Protein AF-A0A924YBP8-F1 (afdb_monomer)

Solvent-accessible surface area (backbone atoms only — not comparable to full-atom values): 9313 Å² total; per-residue (Å²): 137,79,65,96,81,66,73,80,80,75,82,74,73,86,69,53,58,69,64,49,30,74,75,50,47,85,52,56,40,80,47,93,75,40,35,39,33,34,18,39,56,68,90,80,46,54,66,68,62,48,50,60,54,43,42,75,65,40,47,77,46,23,39,40,35,34,39,56,86,52,57,60,85,42,60,68,58,50,48,48,35,51,70,69,48,43,48,81,79,80,33,48,47,79,46,77,33,55,71,22,91,83,43,95,82,56,43,52,34,81,30,47,35,37,43,20,33,84,53,37,63,92,70,76,32,85,85,62,61,83,79,83,90,75,80,54,70,69,57,52,52,56,53,64,72,41,35,66,81,72,74,45,88,132

pLDDT: mean 89.25, std 10.57, range [47.91, 98.62]

Foldseek 3Di:
DDDPPDDPQDDADDFPQVQLCVLANDQWDDDSNAEIEGAHDVVVDHLVVSVVSRCVRSVRHAYEYEHNPDRNVPVVVSVCLQVPQFDPVQFKDKDFGAFDPPDPVSGGDIHIYGHSYFDDVVSVPPPHGDDDDDDDPVVVVVVVVCCVVVVHDD

Mean predicted aligned error: 6.63 Å

Sequence (154 aa):
TRKADRAPLPAQTSVASEAITAIVGDKWAQYADAVLVIALDKSSTSPQKAMDMLWRVAPDRNIVIVDLDVDVKNLSDVAWRALGNVDWHRDIAIHNGPVDHFAADGGAVGQIGIDATAKTDADSHPRGWPEEIFMSPEIVTLVDNKWSEYGIER

Radius of gyration: 19.39 Å; Cα contacts (8 Å, |Δi|>4): 205; chains: 1; bounding box: 44×51×56 Å

Structure (mmCIF, N/CA/C/O backbone):
data_AF-A0A924YBP8-F1
#
_entry.id   AF-A0A924YBP8-F1
#
loop_
_atom_site.group_PDB
_atom_site.id
_atom_site.type_symbol
_atom_site.label_atom_id
_atom_site.label_alt_id
_atom_site.label_comp_id
_atom_site.label_asym_id
_atom_site.label_entity_id
_atom_site.label_seq_id
_atom_site.pdbx_PDB_ins_code
_atom_site.Cartn_x
_atom_site.Cartn_y
_atom_site.Cartn_z
_atom_site.occupancy
_atom_site.B_iso_or_equiv
_atom_site.auth_seq_id
_atom_site.auth_comp_id
_atom_site.auth_asym_id
_atom_site.auth_atom_id
_atom_site.pdbx_PDB_model_num
ATOM 1 N N . THR A 1 1 ? -13.641 -21.406 -9.474 1.00 52.97 1 THR A N 1
ATOM 2 C CA . THR A 1 1 ? -12.680 -21.599 -10.590 1.00 52.97 1 THR A CA 1
ATOM 3 C C . THR A 1 1 ? -11.351 -22.257 -10.198 1.00 52.97 1 THR A C 1
ATOM 5 O O . THR A 1 1 ? -10.460 -22.309 -11.037 1.00 52.97 1 THR A O 1
ATOM 8 N N . ARG A 1 2 ? -11.181 -22.863 -9.007 1.00 47.91 2 ARG A N 1
ATOM 9 C CA . ARG A 1 2 ? -10.025 -23.753 -8.769 1.00 47.91 2 ARG A CA 1
ATOM 10 C C . ARG A 1 2 ? -10.371 -25.164 -9.248 1.00 47.91 2 ARG A C 1
ATOM 12 O O . ARG A 1 2 ? -11.369 -25.717 -8.798 1.00 47.91 2 ARG A O 1
ATOM 19 N N . LYS A 1 3 ? -9.589 -25.710 -10.183 1.00 59.62 3 LYS A N 1
ATOM 20 C CA . LYS A 1 3 ? -9.649 -27.137 -10.521 1.00 59.62 3 LYS A CA 1
ATOM 21 C C . LYS A 1 3 ? -9.102 -27.934 -9.330 1.00 59.62 3 LYS A C 1
ATOM 23 O O . LYS A 1 3 ? -8.151 -27.485 -8.689 1.00 59.62 3 LYS A O 1
ATOM 28 N N . ALA A 1 4 ? -9.747 -29.053 -9.005 1.00 70.62 4 ALA A N 1
ATOM 29 C CA . ALA A 1 4 ? -9.484 -29.840 -7.794 1.00 70.62 4 ALA A CA 1
ATOM 30 C C . ALA A 1 4 ? -8.074 -30.466 -7.745 1.00 70.62 4 ALA A C 1
ATOM 32 O O . ALA A 1 4 ? -7.631 -30.908 -6.693 1.00 70.62 4 ALA A O 1
ATOM 33 N N . ASP A 1 5 ? -7.372 -30.478 -8.873 1.00 79.25 5 ASP A N 1
ATOM 34 C CA . ASP A 1 5 ? -6.072 -31.100 -9.115 1.00 79.25 5 ASP A CA 1
ATOM 35 C C . ASP A 1 5 ? -4.903 -30.101 -9.150 1.00 79.25 5 ASP A C 1
ATOM 37 O O . ASP A 1 5 ? -3.779 -30.465 -9.497 1.00 79.25 5 ASP A O 1
ATOM 41 N N . ARG A 1 6 ? -5.131 -28.824 -8.817 1.00 66.75 6 ARG A N 1
ATOM 42 C CA . ARG A 1 6 ? -4.067 -27.820 -8.889 1.00 66.75 6 ARG A CA 1
ATOM 43 C C . ARG A 1 6 ? -3.024 -28.075 -7.799 1.00 66.75 6 ARG A C 1
ATOM 45 O O . ARG A 1 6 ? -3.331 -27.978 -6.613 1.00 66.75 6 ARG A O 1
ATOM 52 N N . ALA A 1 7 ? -1.791 -28.347 -8.225 1.00 72.00 7 ALA A N 1
ATOM 53 C CA . ALA A 1 7 ? -0.634 -28.425 -7.342 1.00 72.00 7 ALA A CA 1
ATOM 54 C C . ALA A 1 7 ? -0.533 -27.169 -6.445 1.00 72.00 7 ALA A C 1
ATOM 56 O O . ALA A 1 7 ? -0.980 -26.089 -6.862 1.00 72.00 7 ALA A O 1
ATOM 57 N N . PRO A 1 8 ? 0.043 -27.289 -5.230 1.00 69.12 8 PRO A N 1
ATOM 58 C CA . PRO A 1 8 ? 0.332 -26.139 -4.382 1.00 69.12 8 PRO A CA 1
ATOM 59 C C . PRO A 1 8 ? 1.062 -25.053 -5.174 1.00 69.12 8 PRO A C 1
ATOM 61 O O . PRO A 1 8 ? 1.828 -25.361 -6.090 1.00 69.12 8 PRO A O 1
ATOM 64 N N . LEU A 1 9 ? 0.815 -23.785 -4.832 1.00 61.66 9 LEU A N 1
ATOM 65 C CA . LEU A 1 9 ? 1.591 -22.700 -5.425 1.00 61.66 9 LEU A CA 1
ATOM 66 C C . LEU A 1 9 ? 3.083 -22.955 -5.151 1.00 61.66 9 LEU A C 1
ATOM 68 O O . LEU A 1 9 ? 3.415 -23.439 -4.063 1.00 61.66 9 LEU A O 1
ATOM 72 N N . PRO A 1 10 ? 3.964 -22.688 -6.130 1.00 65.06 10 PRO A N 1
ATOM 73 C CA . PRO A 1 10 ? 5.400 -22.810 -5.925 1.00 65.06 10 PRO A CA 1
ATOM 74 C C . PRO A 1 10 ? 5.849 -21.949 -4.737 1.00 65.06 10 PRO A C 1
ATOM 76 O O . PRO A 1 10 ? 5.152 -21.026 -4.316 1.00 65.06 10 PRO A O 1
ATOM 79 N N . ALA A 1 11 ? 7.013 -22.283 -4.178 1.00 66.81 11 ALA A N 1
ATOM 80 C CA . ALA A 1 11 ? 7.612 -21.472 -3.127 1.00 66.81 11 ALA A CA 1
ATOM 81 C C . ALA A 1 11 ? 7.852 -20.046 -3.636 1.00 66.81 11 ALA A C 1
ATOM 83 O O . ALA A 1 11 ? 8.265 -19.861 -4.782 1.00 66.81 11 ALA A O 1
ATOM 84 N N . GLN A 1 12 ? 7.610 -19.068 -2.765 1.00 61.75 12 GLN A N 1
ATOM 85 C CA . GLN A 1 12 ? 7.727 -17.665 -3.123 1.00 61.75 12 GLN A CA 1
ATOM 86 C C . GLN A 1 12 ? 9.153 -17.313 -3.539 1.00 61.75 12 GLN A C 1
ATOM 88 O O . GLN A 1 12 ? 10.108 -17.604 -2.813 1.00 61.75 12 GLN A O 1
ATOM 93 N N . THR A 1 13 ? 9.305 -16.675 -4.700 1.00 66.88 13 THR A N 1
ATOM 94 C CA . THR A 1 13 ? 10.605 -16.156 -5.136 1.00 66.88 13 THR A CA 1
ATOM 95 C C . THR A 1 13 ? 11.031 -15.034 -4.196 1.00 66.88 13 THR A C 1
ATOM 97 O O . THR A 1 13 ? 10.248 -14.123 -3.915 1.00 66.88 13 THR A O 1
ATOM 100 N N . SER A 1 14 ? 12.284 -15.077 -3.733 1.00 69.88 14 SER A N 1
ATOM 101 C CA . SER A 1 14 ? 12.852 -14.021 -2.897 1.00 69.88 14 SER A CA 1
ATOM 102 C C . SER A 1 14 ? 12.861 -12.696 -3.656 1.00 69.88 14 SER A C 1
ATOM 104 O O . SER A 1 14 ? 13.533 -12.567 -4.681 1.00 69.88 14 SER A O 1
ATOM 106 N N . VAL A 1 15 ? 12.131 -11.707 -3.150 1.00 79.94 15 VAL A N 1
ATOM 107 C CA . VAL A 1 15 ? 12.249 -10.315 -3.594 1.00 79.94 15 VAL A CA 1
ATOM 108 C C . VAL A 1 15 ? 13.454 -9.650 -2.934 1.00 79.94 15 VAL A C 1
ATOM 110 O O . VAL A 1 15 ? 13.961 -10.122 -1.916 1.00 79.94 15 VAL A O 1
ATOM 113 N N . ALA A 1 16 ? 13.918 -8.541 -3.508 1.00 86.75 16 ALA A N 1
ATOM 114 C CA . ALA A 1 16 ? 14.985 -7.722 -2.942 1.00 86.75 16 ALA A CA 1
ATOM 115 C C . ALA A 1 16 ? 14.492 -6.954 -1.697 1.00 86.75 16 ALA A C 1
ATOM 117 O O . ALA A 1 16 ? 14.374 -5.731 -1.718 1.00 86.75 16 ALA A O 1
ATOM 118 N N . SER A 1 17 ? 14.172 -7.672 -0.616 1.00 89.62 17 SER A N 1
ATOM 119 C CA . SER A 1 17 ? 13.485 -7.144 0.570 1.00 89.62 17 SER A CA 1
ATOM 120 C C . SER A 1 17 ? 14.197 -5.948 1.202 1.00 89.62 17 SER A C 1
ATOM 122 O O . SER A 1 17 ? 13.539 -4.982 1.575 1.00 89.62 17 SER A O 1
ATOM 124 N N . GLU A 1 18 ? 15.530 -5.975 1.291 1.00 94.44 18 GLU A N 1
ATOM 125 C CA . GLU A 1 18 ? 16.325 -4.849 1.808 1.00 94.44 18 GLU A CA 1
ATOM 126 C C . GLU A 1 18 ? 16.194 -3.603 0.925 1.00 94.44 18 GLU A C 1
ATOM 128 O O . GLU A 1 18 ? 15.996 -2.501 1.432 1.00 94.44 18 GLU A O 1
ATOM 133 N N . ALA A 1 19 ? 16.245 -3.778 -0.398 1.00 95.88 19 ALA A N 1
ATOM 134 C CA . ALA A 1 19 ? 16.121 -2.680 -1.349 1.00 95.88 19 ALA A CA 1
ATOM 135 C C . ALA A 1 19 ? 14.703 -2.094 -1.353 1.00 95.88 19 ALA A C 1
ATOM 137 O O . ALA A 1 19 ? 14.554 -0.878 -1.360 1.00 95.88 19 ALA A O 1
ATOM 138 N N . ILE A 1 20 ? 13.669 -2.939 -1.285 1.00 96.50 20 ILE A N 1
ATOM 139 C CA . ILE A 1 20 ? 12.276 -2.493 -1.132 1.00 96.50 20 ILE A CA 1
ATOM 140 C C . ILE A 1 20 ? 12.137 -1.695 0.168 1.00 96.50 20 ILE A C 1
ATOM 142 O O . ILE A 1 20 ? 11.653 -0.567 0.151 1.00 96.50 20 ILE A O 1
ATOM 146 N N . THR A 1 21 ? 12.646 -2.236 1.276 1.00 96.69 21 THR A N 1
ATOM 147 C CA . THR A 1 21 ? 12.540 -1.603 2.597 1.00 96.69 21 THR A CA 1
ATOM 148 C C . THR A 1 21 ? 13.256 -0.253 2.646 1.00 96.69 21 THR A C 1
ATOM 150 O O . THR A 1 21 ? 12.754 0.693 3.246 1.00 96.69 21 THR A O 1
ATOM 153 N N . ALA A 1 22 ? 14.388 -0.115 1.953 1.00 96.25 22 ALA A N 1
ATOM 154 C CA . ALA A 1 22 ? 15.091 1.158 1.819 1.00 96.25 22 ALA A CA 1
ATOM 155 C C . ALA A 1 22 ? 14.297 2.223 1.035 1.00 96.25 22 ALA A C 1
ATOM 157 O O . ALA A 1 22 ? 14.547 3.413 1.213 1.00 96.25 22 ALA A O 1
ATOM 158 N N . ILE A 1 23 ? 13.362 1.815 0.168 1.00 96.69 23 ILE A N 1
ATOM 159 C CA . ILE A 1 23 ? 12.544 2.725 -0.646 1.00 96.69 23 ILE A CA 1
ATOM 160 C C . ILE A 1 23 ? 11.277 3.152 0.102 1.00 96.69 23 ILE A C 1
ATOM 162 O O . ILE A 1 23 ? 10.923 4.329 0.059 1.00 96.69 23 ILE A O 1
ATOM 166 N N . VAL A 1 24 ? 10.574 2.208 0.738 1.00 96.50 24 VAL A N 1
ATOM 167 C CA . VAL A 1 24 ? 9.196 2.423 1.233 1.00 96.50 24 VAL A CA 1
ATOM 168 C C . VAL A 1 24 ? 8.994 2.110 2.718 1.00 96.50 24 VAL A C 1
ATOM 170 O O . VAL A 1 24 ? 7.880 2.225 3.217 1.00 96.50 24 VAL A O 1
ATOM 173 N N . GLY A 1 25 ? 10.052 1.738 3.439 1.00 95.88 25 GLY A N 1
ATOM 174 C CA . GLY A 1 25 ? 9.960 1.292 4.828 1.00 95.88 25 GLY A CA 1
ATOM 175 C C . GLY A 1 25 ? 9.575 -0.183 4.957 1.00 95.88 25 GLY A C 1
ATOM 176 O O . GLY A 1 25 ? 9.605 -0.949 3.998 1.00 95.88 25 GLY A O 1
ATOM 177 N N . ASP A 1 26 ? 9.246 -0.608 6.172 1.00 96.06 26 ASP A N 1
ATOM 178 C CA . ASP A 1 26 ? 9.019 -2.012 6.540 1.00 96.06 26 ASP A CA 1
ATOM 179 C C . ASP A 1 26 ? 7.565 -2.484 6.366 1.00 96.06 26 ASP A C 1
ATOM 181 O O . ASP A 1 26 ? 7.281 -3.682 6.448 1.00 96.06 26 ASP A O 1
ATOM 185 N N . LYS A 1 27 ? 6.634 -1.565 6.086 1.00 97.38 27 LYS A N 1
ATOM 186 C CA . LYS A 1 27 ? 5.211 -1.871 5.908 1.00 97.38 27 LYS A CA 1
ATOM 187 C C . LYS A 1 27 ? 4.866 -2.251 4.469 1.00 97.38 27 LYS A C 1
ATOM 189 O O . LYS A 1 27 ? 4.276 -1.480 3.712 1.00 97.38 27 LYS A O 1
ATOM 194 N N . TRP A 1 28 ? 5.189 -3.481 4.100 1.00 97.62 28 TRP A N 1
ATOM 195 C CA . TRP A 1 28 ? 4.789 -4.051 2.817 1.00 97.62 28 TRP A CA 1
ATOM 196 C C . TRP A 1 28 ? 4.596 -5.567 2.888 1.00 97.62 28 TRP A C 1
ATOM 198 O O . TRP A 1 28 ? 5.054 -6.234 3.818 1.00 97.62 28 TRP A O 1
ATOM 208 N N . ALA A 1 29 ? 3.890 -6.120 1.903 1.00 95.50 29 ALA A N 1
ATOM 209 C CA . ALA A 1 29 ? 3.655 -7.553 1.775 1.00 95.50 29 ALA A CA 1
ATOM 210 C C . ALA A 1 29 ? 3.666 -8.007 0.309 1.00 95.50 29 ALA A C 1
ATOM 212 O O . ALA A 1 29 ? 3.275 -7.270 -0.596 1.00 95.50 29 ALA A O 1
ATOM 213 N N . GLN A 1 30 ? 4.093 -9.250 0.086 1.00 93.38 30 GLN A N 1
ATOM 214 C CA . GLN A 1 30 ? 4.062 -9.917 -1.215 1.00 93.38 30 GLN A CA 1
ATOM 215 C C . GLN A 1 30 ? 2.931 -10.942 -1.260 1.00 93.38 30 GLN A C 1
ATOM 217 O O . GLN A 1 30 ? 2.816 -11.800 -0.382 1.00 93.38 30 GLN A O 1
ATOM 222 N N . TYR A 1 31 ? 2.150 -10.911 -2.337 1.00 91.31 31 TYR A N 1
ATOM 223 C CA . TYR A 1 31 ? 1.049 -11.836 -2.576 1.00 91.31 31 TYR A CA 1
ATOM 224 C C . TYR A 1 31 ? 1.224 -12.584 -3.893 1.00 91.31 31 TYR A C 1
ATOM 226 O O . TYR A 1 31 ? 1.426 -11.982 -4.949 1.00 91.31 31 TYR A O 1
ATOM 234 N N . ALA A 1 32 ? 1.116 -13.916 -3.809 1.00 85.06 32 ALA A N 1
ATOM 235 C CA . ALA A 1 32 ? 1.149 -14.839 -4.948 1.00 85.06 32 ALA A CA 1
ATOM 236 C C . ALA A 1 32 ? 2.326 -14.616 -5.923 1.00 85.06 32 ALA A C 1
ATOM 238 O O . ALA A 1 32 ? 2.182 -14.856 -7.117 1.00 85.06 32 ALA A O 1
ATOM 239 N N . ASP A 1 33 ? 3.456 -14.111 -5.418 1.00 82.62 33 ASP A N 1
ATOM 240 C CA . ASP A 1 33 ? 4.683 -13.802 -6.175 1.00 82.62 33 ASP A CA 1
ATOM 241 C C . ASP A 1 33 ? 4.524 -12.818 -7.329 1.00 82.62 33 ASP A C 1
ATOM 243 O O . ASP A 1 33 ? 5.422 -12.652 -8.149 1.00 82.62 33 ASP A O 1
ATOM 247 N N . ALA A 1 34 ? 3.394 -12.124 -7.373 1.00 85.44 34 ALA A N 1
ATOM 248 C CA . ALA A 1 34 ? 3.033 -11.266 -8.488 1.00 85.44 34 ALA A CA 1
ATOM 249 C C . ALA A 1 34 ? 2.752 -9.832 -8.053 1.00 85.44 34 ALA A C 1
ATOM 251 O O . ALA A 1 34 ? 2.901 -8.926 -8.869 1.00 85.44 34 ALA A O 1
ATOM 252 N N . VAL A 1 35 ? 2.328 -9.618 -6.805 1.00 93.81 35 VAL A N 1
ATOM 253 C CA . VAL A 1 35 ? 1.864 -8.311 -6.329 1.00 93.81 35 VAL A CA 1
ATOM 254 C C . VAL A 1 35 ? 2.596 -7.922 -5.054 1.00 93.81 35 VAL A C 1
ATOM 256 O O . VAL A 1 35 ? 2.645 -8.701 -4.100 1.00 93.81 35 VAL A O 1
ATOM 259 N N . LEU A 1 36 ? 3.130 -6.706 -5.038 1.00 96.88 36 LEU A N 1
ATOM 260 C CA . LEU A 1 36 ? 3.582 -6.015 -3.841 1.00 96.88 36 LEU A CA 1
ATOM 261 C C . LEU A 1 36 ? 2.485 -5.054 -3.386 1.00 96.88 36 LEU A C 1
ATOM 263 O O . LEU A 1 36 ? 2.016 -4.232 -4.171 1.00 96.88 36 LEU A O 1
ATOM 267 N N . VAL A 1 37 ? 2.092 -5.156 -2.121 1.00 98.31 37 VAL A N 1
ATOM 268 C CA . VAL A 1 37 ? 1.220 -4.185 -1.456 1.00 98.31 37 VAL A CA 1
ATOM 269 C C . VAL A 1 37 ? 2.081 -3.368 -0.506 1.00 98.31 37 VAL A C 1
ATOM 271 O O . VAL A 1 37 ? 2.751 -3.937 0.358 1.00 98.31 37 VAL A O 1
ATOM 274 N N . ILE A 1 38 ? 2.082 -2.052 -0.687 1.00 98.50 38 ILE A N 1
ATOM 275 C CA . ILE A 1 38 ? 2.967 -1.111 -0.002 1.00 98.50 38 ILE A CA 1
ATOM 276 C C . ILE A 1 38 ? 2.131 -0.087 0.760 1.00 98.50 38 ILE A C 1
ATOM 278 O O . ILE A 1 38 ? 1.322 0.601 0.145 1.00 98.50 38 ILE A O 1
ATOM 282 N N . ALA A 1 39 ? 2.367 0.068 2.060 1.00 98.38 39 ALA A N 1
ATOM 283 C CA . ALA A 1 39 ? 1.870 1.206 2.828 1.00 98.38 39 ALA A CA 1
ATOM 284 C C . ALA A 1 39 ? 2.909 2.333 2.763 1.00 98.38 39 ALA A C 1
ATOM 286 O O . ALA A 1 39 ? 4.025 2.184 3.261 1.00 98.38 39 ALA A O 1
ATOM 287 N N . LEU A 1 40 ? 2.564 3.444 2.109 1.00 98.06 40 LEU A N 1
ATOM 288 C CA . LEU A 1 40 ? 3.502 4.514 1.779 1.00 98.06 40 LEU A CA 1
ATOM 289 C C . LEU A 1 40 ? 3.295 5.761 2.640 1.00 98.06 40 LEU A C 1
ATOM 291 O O . LEU A 1 40 ? 2.197 6.308 2.735 1.00 98.06 40 LEU A O 1
ATOM 295 N N . ASP A 1 41 ? 4.399 6.281 3.173 1.00 96.19 41 ASP A N 1
ATOM 296 C CA . ASP A 1 41 ? 4.456 7.629 3.729 1.00 96.19 41 ASP A CA 1
ATOM 297 C C . ASP A 1 41 ? 4.593 8.677 2.609 1.00 96.19 41 ASP A C 1
ATOM 299 O O . ASP A 1 41 ? 5.696 8.938 2.111 1.00 96.19 41 ASP A O 1
ATOM 303 N N . LYS A 1 42 ? 3.478 9.317 2.236 1.00 93.19 42 LYS A N 1
ATOM 304 C CA . LYS A 1 42 ? 3.442 10.372 1.204 1.00 93.19 42 LYS A CA 1
ATOM 305 C C . LYS A 1 42 ? 4.250 11.625 1.562 1.00 93.19 42 LYS A C 1
ATOM 307 O O . LYS A 1 42 ? 4.521 12.429 0.672 1.00 93.19 42 LYS A O 1
ATOM 312 N N . SER A 1 43 ? 4.658 11.806 2.823 1.00 92.81 43 SER A N 1
ATOM 313 C CA . SER A 1 43 ? 5.552 12.908 3.209 1.00 92.81 43 SER A CA 1
ATOM 314 C C . SER A 1 43 ? 7.000 12.674 2.758 1.00 92.81 43 SER A C 1
ATOM 316 O O . SER A 1 43 ? 7.750 13.630 2.557 1.00 92.81 43 SER A O 1
ATOM 318 N N . SER A 1 44 ? 7.383 11.408 2.553 1.00 93.00 44 SER A N 1
ATOM 319 C CA . SER A 1 44 ? 8.741 11.001 2.177 1.00 93.00 44 SER A CA 1
ATOM 320 C C . SER A 1 44 ? 8.959 10.931 0.659 1.00 93.00 44 SER A C 1
ATOM 322 O O . SER A 1 44 ? 10.030 11.283 0.157 1.00 93.00 44 SER A O 1
ATOM 324 N N . THR A 1 45 ? 7.951 10.489 -0.099 1.00 95.12 45 THR A N 1
ATOM 325 C CA . THR A 1 45 ? 8.008 10.340 -1.560 1.00 95.12 45 THR A CA 1
ATOM 326 C C . THR A 1 45 ? 6.602 10.277 -2.157 1.00 95.12 45 THR A C 1
ATOM 328 O O . THR A 1 45 ? 5.650 9.886 -1.486 1.00 95.12 45 THR A O 1
ATOM 331 N N . SER A 1 46 ? 6.463 10.617 -3.443 1.00 95.31 46 SER A N 1
ATOM 332 C CA . SER A 1 46 ? 5.198 10.422 -4.156 1.00 95.31 46 SER A CA 1
ATOM 333 C C 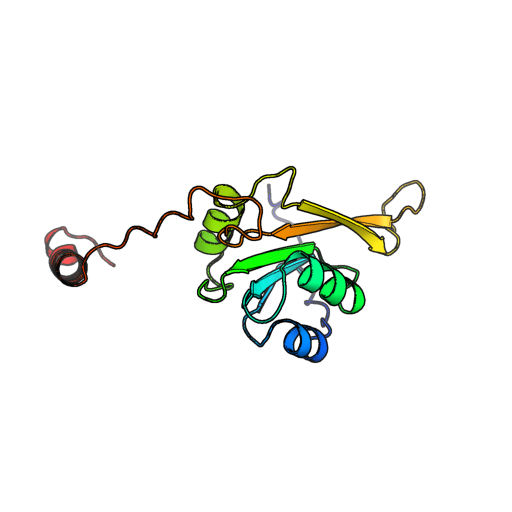. SER A 1 46 ? 4.983 8.947 -4.532 1.00 95.31 46 SER A C 1
ATOM 335 O O . SER A 1 46 ? 5.972 8.237 -4.771 1.00 95.31 46 SER A O 1
ATOM 337 N N . PRO A 1 47 ? 3.720 8.489 -4.660 1.00 96.50 47 PRO A N 1
ATOM 338 C CA . PRO A 1 47 ? 3.398 7.141 -5.128 1.00 96.50 47 PRO A CA 1
ATOM 339 C C . PRO A 1 47 ? 4.033 6.808 -6.481 1.00 96.50 47 PRO A C 1
ATOM 341 O O . PRO A 1 47 ? 4.621 5.743 -6.642 1.00 96.50 47 PRO A O 1
ATOM 344 N N . GLN A 1 48 ? 4.006 7.741 -7.436 1.00 95.00 48 GLN A N 1
ATOM 345 C CA . GLN A 1 48 ? 4.580 7.543 -8.771 1.00 95.00 48 GLN A CA 1
ATOM 346 C C . GLN A 1 48 ? 6.091 7.302 -8.701 1.00 95.00 48 GLN A C 1
ATOM 348 O O . GLN A 1 48 ? 6.597 6.337 -9.269 1.00 95.00 48 GLN A O 1
ATOM 353 N N . LYS A 1 49 ? 6.814 8.118 -7.924 1.00 96.25 49 LYS A N 1
ATOM 354 C CA . LYS A 1 49 ? 8.259 7.947 -7.743 1.00 96.25 49 LYS A CA 1
ATOM 355 C C . LYS A 1 49 ? 8.586 6.650 -6.994 1.00 96.25 49 LYS A C 1
ATOM 357 O O . LYS A 1 49 ? 9.595 6.017 -7.294 1.00 96.25 49 LYS A O 1
ATOM 362 N N . ALA A 1 50 ? 7.748 6.246 -6.037 1.00 97.31 50 ALA A N 1
ATOM 363 C CA . ALA A 1 50 ? 7.894 4.966 -5.351 1.00 97.31 50 ALA A CA 1
ATOM 364 C C . ALA A 1 50 ? 7.737 3.788 -6.325 1.00 97.31 50 ALA A C 1
ATOM 366 O O . ALA A 1 50 ? 8.607 2.920 -6.342 1.00 97.31 50 ALA A O 1
ATOM 367 N N . MET A 1 51 ? 6.709 3.790 -7.183 1.00 96.75 51 MET A N 1
ATOM 368 C CA . MET A 1 51 ? 6.515 2.765 -8.221 1.00 96.75 51 MET A CA 1
ATOM 369 C C . MET A 1 51 ? 7.733 2.657 -9.148 1.00 96.75 51 MET A C 1
ATOM 371 O O . MET A 1 51 ? 8.268 1.562 -9.328 1.00 96.75 51 MET A O 1
ATOM 375 N N . ASP A 1 52 ? 8.247 3.786 -9.645 1.00 95.75 52 ASP A N 1
ATOM 376 C CA . ASP A 1 52 ? 9.433 3.816 -10.512 1.00 95.75 52 ASP A CA 1
ATOM 377 C C . ASP A 1 52 ? 10.682 3.220 -9.846 1.00 95.75 52 ASP A C 1
ATOM 379 O O . ASP A 1 52 ? 11.479 2.536 -10.492 1.00 95.75 52 ASP A O 1
ATOM 383 N N . MET A 1 53 ? 10.891 3.491 -8.554 1.00 96.56 53 MET A N 1
ATOM 384 C CA . MET A 1 53 ? 12.017 2.932 -7.800 1.00 96.56 53 MET A CA 1
ATOM 385 C C . MET A 1 53 ? 11.821 1.440 -7.522 1.00 96.56 53 MET A C 1
ATOM 387 O O . MET A 1 53 ? 12.767 0.664 -7.663 1.00 96.56 53 MET A O 1
ATOM 391 N N . LEU A 1 54 ? 10.603 1.031 -7.169 1.00 96.12 54 LEU A N 1
ATOM 392 C CA . LEU A 1 54 ? 10.262 -0.360 -6.888 1.00 96.12 54 LEU A CA 1
ATOM 393 C C . LEU A 1 54 ? 10.439 -1.240 -8.126 1.00 96.12 54 LEU A C 1
ATOM 395 O O . LEU A 1 54 ? 11.062 -2.292 -8.021 1.00 96.12 54 LEU A O 1
ATOM 399 N N . TRP A 1 55 ? 10.014 -0.799 -9.310 1.00 94.00 55 TRP A N 1
ATOM 400 C CA . TRP A 1 55 ? 10.225 -1.565 -10.545 1.00 94.00 55 TRP A CA 1
ATOM 401 C C . TRP A 1 55 ? 11.696 -1.739 -10.929 1.00 94.00 55 TRP A C 1
ATOM 403 O O . TRP A 1 55 ? 12.031 -2.682 -11.635 1.00 94.00 55 TRP A O 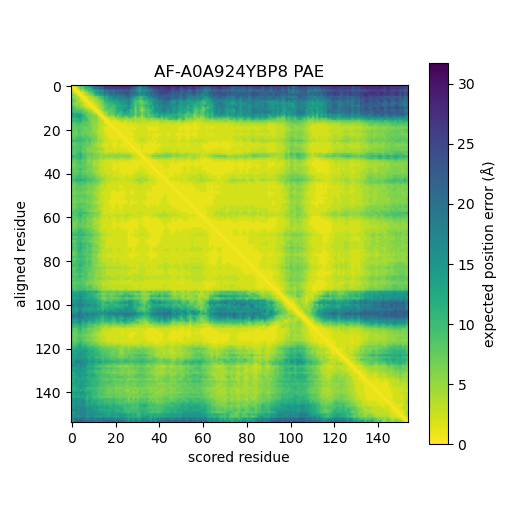1
ATOM 413 N N . ARG A 1 56 ? 12.619 -0.907 -10.432 1.00 92.62 56 ARG A N 1
ATOM 414 C CA . ARG A 1 56 ? 14.060 -1.137 -10.652 1.00 92.62 56 ARG A CA 1
ATOM 415 C C . ARG A 1 56 ? 14.601 -2.316 -9.848 1.00 92.62 56 ARG A C 1
ATOM 417 O O . ARG A 1 56 ? 15.564 -2.942 -10.277 1.00 92.62 56 ARG A O 1
ATOM 424 N N . VAL A 1 57 ? 14.019 -2.588 -8.681 1.00 93.25 57 VAL A N 1
ATOM 425 C CA . VAL A 1 57 ? 14.490 -3.628 -7.746 1.00 93.25 57 VAL A CA 1
ATOM 426 C C . VAL A 1 57 ? 13.599 -4.872 -7.744 1.00 93.25 57 VAL A C 1
ATOM 428 O O . VAL A 1 57 ? 14.041 -5.948 -7.352 1.00 93.25 57 VAL A O 1
ATOM 431 N N . ALA A 1 58 ? 12.359 -4.728 -8.206 1.00 91.81 58 ALA A N 1
ATOM 432 C CA . ALA A 1 58 ? 11.351 -5.768 -8.347 1.00 91.81 58 ALA A CA 1
ATOM 433 C C . ALA A 1 58 ? 10.662 -5.642 -9.724 1.00 91.81 58 ALA A C 1
ATOM 435 O O . ALA A 1 58 ? 9.459 -5.375 -9.800 1.00 91.81 58 ALA A O 1
ATOM 436 N N . PRO A 1 59 ? 11.423 -5.799 -10.825 1.00 88.88 59 PRO A N 1
ATOM 437 C CA . PRO A 1 59 ? 10.954 -5.534 -12.183 1.00 88.88 59 PRO A CA 1
ATOM 438 C C . PRO A 1 59 ? 9.904 -6.520 -12.667 1.00 88.88 59 PRO A C 1
ATOM 440 O O . PRO A 1 59 ? 9.395 -6.337 -13.751 1.00 88.88 59 PRO A O 1
ATOM 443 N N . ASP A 1 60 ? 9.584 -7.579 -11.929 1.00 87.44 60 ASP A N 1
ATOM 444 C CA . ASP A 1 60 ? 8.614 -8.623 -12.269 1.00 87.44 60 ASP A CA 1
ATOM 445 C C . ASP A 1 60 ? 7.329 -8.543 -11.415 1.00 87.44 60 ASP A C 1
ATOM 447 O O . ASP A 1 60 ? 6.476 -9.430 -11.491 1.00 87.44 60 ASP A O 1
ATOM 451 N N . ARG A 1 61 ? 7.161 -7.476 -10.619 1.00 91.12 61 ARG A N 1
ATOM 452 C CA . ARG A 1 61 ? 6.021 -7.294 -9.712 1.00 91.12 61 ARG A CA 1
ATOM 453 C C . ARG A 1 61 ? 5.045 -6.214 -10.183 1.00 91.12 61 ARG A C 1
ATOM 455 O O . ARG A 1 61 ? 5.424 -5.150 -10.666 1.00 91.12 61 ARG A O 1
ATOM 462 N N . ASN A 1 62 ? 3.766 -6.477 -9.947 1.00 95.44 62 ASN A N 1
ATOM 463 C CA . ASN A 1 62 ? 2.719 -5.462 -9.910 1.00 95.44 62 ASN A CA 1
ATOM 464 C C . ASN A 1 62 ? 2.714 -4.796 -8.536 1.00 95.44 62 ASN A C 1
ATOM 466 O O . ASN A 1 62 ? 3.102 -5.418 -7.543 1.00 95.44 62 ASN A O 1
ATOM 470 N N . ILE A 1 63 ? 2.269 -3.548 -8.465 1.00 97.88 63 ILE A N 1
ATOM 471 C CA . ILE A 1 63 ? 2.380 -2.736 -7.255 1.00 97.88 63 ILE A CA 1
ATOM 472 C C . ILE A 1 63 ? 1.016 -2.140 -6.919 1.00 97.88 63 ILE A C 1
ATOM 474 O O . ILE A 1 63 ? 0.359 -1.552 -7.772 1.00 97.88 63 ILE A O 1
ATOM 478 N N . VAL A 1 64 ? 0.609 -2.263 -5.661 1.00 98.56 64 VAL A N 1
ATOM 479 C CA . VAL A 1 64 ? -0.517 -1.531 -5.080 1.00 98.56 64 VAL A CA 1
ATOM 480 C C . VAL A 1 64 ? 0.024 -0.699 -3.929 1.00 98.56 64 VAL A C 1
ATOM 482 O O . VAL A 1 64 ? 0.610 -1.246 -2.995 1.00 98.56 64 VAL A O 1
ATOM 485 N N . ILE A 1 65 ? -0.155 0.614 -3.998 1.00 98.62 65 ILE A N 1
ATOM 486 C CA . ILE A 1 65 ? 0.267 1.548 -2.957 1.00 98.62 65 ILE A CA 1
ATOM 487 C C . ILE A 1 65 ? -0.963 2.041 -2.206 1.00 98.62 65 ILE A C 1
ATOM 489 O O . ILE A 1 65 ? -1.881 2.577 -2.813 1.00 98.62 65 ILE A O 1
ATOM 493 N N . VAL A 1 66 ? -0.957 1.880 -0.890 1.00 98.62 66 VAL A N 1
ATOM 494 C CA . VAL A 1 66 ? -1.966 2.369 0.055 1.00 98.62 66 VAL A CA 1
ATOM 495 C C . VAL A 1 66 ? -1.318 3.338 1.048 1.00 98.62 66 VAL A C 1
ATOM 497 O O . VAL A 1 66 ? -0.094 3.477 1.080 1.00 98.62 66 VAL A O 1
ATOM 500 N N . ASP A 1 67 ? -2.124 4.047 1.835 1.00 97.19 67 ASP A N 1
ATOM 501 C CA . ASP A 1 67 ? -1.627 4.969 2.862 1.00 97.19 67 ASP A CA 1
ATOM 502 C C . ASP A 1 67 ? -0.868 4.230 3.987 1.00 97.19 67 ASP A C 1
ATOM 504 O O . ASP A 1 67 ? -1.086 3.044 4.237 1.00 97.19 67 ASP A O 1
ATOM 508 N N . LEU A 1 68 ? 0.054 4.927 4.665 1.00 97.38 68 LEU A N 1
ATOM 509 C CA . LEU A 1 68 ? 0.958 4.356 5.682 1.00 97.38 68 LEU A CA 1
ATOM 510 C C . LEU A 1 68 ? 0.242 3.679 6.870 1.00 97.38 68 LEU A C 1
ATOM 512 O O . LEU A 1 68 ? 0.818 2.834 7.570 1.00 97.38 68 LEU A O 1
ATOM 516 N N . ASP A 1 69 ? -0.979 4.111 7.158 1.00 95.25 69 ASP A N 1
ATOM 517 C CA . ASP A 1 69 ? -1.816 3.626 8.251 1.00 95.25 69 ASP A CA 1
ATOM 518 C C . ASP A 1 69 ? -2.540 2.312 7.923 1.00 95.25 69 ASP A C 1
ATOM 520 O O . ASP A 1 69 ? -2.962 1.617 8.847 1.00 95.25 69 ASP A O 1
ATOM 524 N N . VAL A 1 70 ? -2.608 1.926 6.646 1.00 96.69 70 VAL A N 1
ATOM 525 C CA . VAL A 1 70 ? -3.267 0.695 6.196 1.00 96.69 70 VAL A CA 1
ATOM 526 C C . VAL A 1 70 ? -2.466 -0.540 6.593 1.00 96.69 70 VAL A C 1
ATOM 528 O O . VAL A 1 70 ? -1.256 -0.637 6.360 1.00 96.69 70 VAL A O 1
ATOM 531 N N . ASP A 1 71 ? -3.159 -1.542 7.138 1.00 97.19 71 ASP A N 1
ATOM 532 C CA . ASP A 1 71 ? -2.584 -2.872 7.313 1.00 97.19 71 ASP A CA 1
ATOM 533 C C . ASP A 1 71 ? -2.562 -3.614 5.973 1.00 97.19 71 ASP A C 1
ATOM 535 O O . ASP A 1 71 ? -3.556 -4.191 5.530 1.00 97.19 71 ASP A O 1
ATOM 539 N N . VAL A 1 72 ? -1.384 -3.661 5.351 1.00 97.75 72 VAL A N 1
ATOM 540 C CA . VAL A 1 72 ? -1.145 -4.373 4.087 1.00 97.75 72 VAL A CA 1
ATOM 541 C C . VAL A 1 72 ? -1.469 -5.869 4.152 1.00 97.75 72 VAL A C 1
ATOM 543 O O . VAL A 1 72 ? -1.597 -6.492 3.099 1.00 97.75 72 VAL A O 1
ATOM 546 N N . LYS A 1 73 ? -1.607 -6.454 5.355 1.00 97.00 73 LYS A N 1
ATOM 547 C CA . LYS A 1 73 ? -2.014 -7.853 5.553 1.00 97.00 73 LYS A CA 1
ATOM 548 C C . LYS A 1 73 ? -3.527 -8.051 5.511 1.00 97.00 73 LYS A C 1
ATOM 550 O O . LYS A 1 73 ? -3.986 -9.157 5.203 1.00 97.00 73 LYS A O 1
ATOM 555 N N . ASN A 1 74 ? -4.300 -7.000 5.767 1.00 97.31 74 ASN A N 1
ATOM 556 C CA . ASN A 1 74 ? -5.750 -7.008 5.668 1.00 97.31 74 ASN A CA 1
ATOM 557 C C . ASN A 1 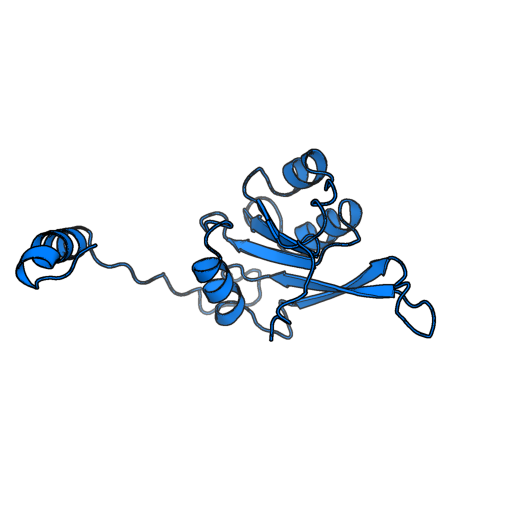74 ? -6.185 -6.752 4.219 1.00 97.31 74 ASN A C 1
ATOM 559 O O . ASN A 1 74 ? -6.486 -5.633 3.812 1.00 97.31 74 ASN A O 1
ATOM 563 N N . LEU A 1 75 ? -6.267 -7.825 3.430 1.00 96.69 75 LEU A N 1
ATOM 564 C CA . LEU A 1 75 ? -6.656 -7.728 2.020 1.00 96.69 75 LEU A CA 1
ATOM 565 C C . LEU A 1 75 ? -8.064 -7.159 1.796 1.00 96.69 75 LEU A C 1
ATOM 567 O O . LEU A 1 75 ? -8.334 -6.660 0.706 1.00 96.69 75 LEU A O 1
ATOM 571 N N . SER A 1 76 ? -8.956 -7.225 2.790 1.00 97.25 76 SER A N 1
ATOM 572 C CA . SER A 1 76 ? -10.280 -6.604 2.681 1.00 97.25 76 SER A CA 1
ATOM 573 C C . SER A 1 76 ? -10.178 -5.079 2.688 1.00 97.25 76 SER A C 1
ATOM 575 O O . SER A 1 76 ? -10.851 -4.424 1.897 1.00 97.25 76 SER A O 1
ATOM 577 N N . ASP A 1 77 ? -9.327 -4.527 3.551 1.00 96.31 77 ASP A N 1
ATOM 578 C CA . ASP A 1 77 ? -9.069 -3.088 3.643 1.00 96.31 77 ASP A CA 1
ATOM 579 C C . ASP A 1 77 ? -8.291 -2.592 2.415 1.00 96.31 77 ASP A C 1
ATOM 581 O O . ASP A 1 77 ? -8.726 -1.680 1.716 1.00 96.31 77 ASP A O 1
ATOM 585 N N . VAL A 1 78 ? -7.226 -3.305 2.030 1.00 98.06 78 VAL A N 1
ATOM 586 C CA . VAL A 1 78 ? -6.473 -3.020 0.794 1.00 98.06 78 VAL A CA 1
ATOM 587 C C . VAL A 1 78 ? -7.393 -3.003 -0.429 1.00 98.06 78 VAL A C 1
ATOM 589 O O . VAL A 1 78 ? -7.290 -2.104 -1.263 1.00 98.06 78 VAL A O 1
ATOM 592 N N . ALA A 1 79 ? -8.312 -3.968 -0.546 1.00 97.56 79 ALA A N 1
ATOM 593 C CA . ALA A 1 79 ? -9.278 -4.000 -1.639 1.00 97.56 79 ALA A CA 1
ATOM 594 C C . ALA A 1 79 ? -10.250 -2.815 -1.585 1.00 97.56 79 ALA A C 1
ATOM 596 O O . ALA A 1 79 ? -10.542 -2.227 -2.625 1.00 97.56 79 ALA A O 1
ATOM 597 N N . TRP A 1 80 ? -10.733 -2.440 -0.399 1.00 96.19 80 TRP A N 1
ATOM 598 C CA . TRP A 1 80 ? -11.595 -1.271 -0.238 1.00 96.19 80 TRP A CA 1
ATOM 599 C C . TRP A 1 80 ? -10.890 0.016 -0.684 1.00 96.19 80 TRP A C 1
ATOM 601 O O . TRP A 1 80 ? -11.442 0.746 -1.510 1.00 96.19 80 TRP A O 1
ATOM 611 N N . ARG A 1 81 ? -9.643 0.241 -0.253 1.00 96.44 81 ARG A N 1
ATOM 612 C CA . ARG A 1 81 ? -8.823 1.382 -0.693 1.00 96.44 81 ARG A CA 1
ATOM 613 C C . ARG A 1 81 ? -8.573 1.348 -2.203 1.00 96.44 81 ARG A C 1
ATOM 615 O O . ARG A 1 81 ? -8.835 2.330 -2.890 1.00 96.44 81 ARG A O 1
ATOM 622 N N . ALA A 1 82 ? -8.138 0.211 -2.749 1.00 96.69 82 ALA A N 1
ATOM 623 C CA . ALA A 1 82 ? -7.827 0.071 -4.176 1.00 96.69 82 ALA A CA 1
ATOM 624 C C . ALA A 1 82 ? -9.042 0.250 -5.097 1.00 96.69 82 ALA A C 1
ATOM 626 O O . ALA A 1 82 ? -8.890 0.693 -6.231 1.00 96.69 82 ALA A O 1
ATOM 627 N N . LEU A 1 83 ? -10.247 -0.085 -4.634 1.00 95.94 83 LEU A N 1
ATOM 628 C CA . LEU A 1 83 ? -11.472 0.065 -5.421 1.00 95.94 83 LEU A CA 1
ATOM 629 C C . LEU A 1 83 ? -12.192 1.398 -5.168 1.00 95.94 83 LEU A C 1
ATOM 631 O O . LEU A 1 83 ? -12.980 1.819 -6.013 1.00 95.94 83 LEU A O 1
ATOM 635 N N . GLY A 1 84 ? -11.946 2.044 -4.025 1.00 93.75 84 GLY A N 1
ATOM 636 C CA . GLY A 1 84 ? -12.607 3.286 -3.615 1.00 93.75 84 GLY A CA 1
ATOM 637 C C . GLY A 1 84 ? -11.802 4.560 -3.872 1.00 93.75 84 GLY A C 1
ATOM 638 O O . GLY A 1 84 ? -12.393 5.594 -4.182 1.00 93.75 84 GLY A O 1
ATOM 639 N N . ASN A 1 85 ? -10.471 4.500 -3.776 1.00 95.06 85 ASN A N 1
ATOM 640 C CA . ASN A 1 85 ? -9.611 5.690 -3.810 1.00 95.06 85 ASN A CA 1
ATOM 641 C C . ASN A 1 85 ? -9.046 6.008 -5.203 1.00 95.06 85 ASN A C 1
ATOM 643 O O . ASN A 1 85 ? -8.492 7.088 -5.413 1.00 95.06 85 ASN A O 1
ATOM 647 N N . VAL A 1 86 ? -9.159 5.067 -6.140 1.00 96.00 86 VAL A N 1
ATOM 648 C CA . VAL A 1 86 ? -8.454 5.090 -7.425 1.00 96.00 86 VAL A CA 1
ATOM 649 C C . VAL A 1 86 ? -9.303 5.750 -8.510 1.00 96.00 86 VAL A C 1
ATOM 651 O O . VAL A 1 86 ? -10.409 5.306 -8.823 1.00 96.00 86 VAL A O 1
ATOM 654 N N . ASP A 1 87 ? -8.743 6.770 -9.156 1.00 94.06 87 ASP A N 1
ATOM 655 C CA . ASP A 1 87 ? -9.139 7.181 -10.500 1.00 94.06 87 ASP A CA 1
ATOM 656 C C . ASP A 1 87 ? -8.350 6.354 -11.523 1.00 94.06 87 ASP A C 1
ATOM 658 O O . ASP A 1 87 ? -7.136 6.494 -11.657 1.00 94.06 87 ASP A O 1
ATOM 662 N N . TRP A 1 88 ? -9.038 5.488 -12.265 1.00 94.75 88 TRP A N 1
ATOM 663 C CA . TRP A 1 88 ? -8.395 4.512 -13.153 1.00 94.75 88 TRP A CA 1
ATOM 664 C C . TRP A 1 88 ? -7.627 5.120 -14.334 1.00 94.75 88 TRP A C 1
ATOM 666 O O . TRP A 1 88 ? -6.876 4.407 -14.996 1.00 94.75 88 TRP A O 1
ATOM 676 N N . HIS A 1 89 ? -7.809 6.411 -14.622 1.00 92.50 89 HIS A N 1
ATOM 677 C CA . HIS A 1 89 ? -7.051 7.109 -15.655 1.00 92.50 89 HIS A CA 1
ATOM 678 C C . HIS A 1 89 ? -5.815 7.808 -15.077 1.00 92.50 89 HIS A C 1
ATOM 680 O O . HIS A 1 89 ? -4.760 7.807 -15.707 1.00 92.50 89 HIS A O 1
ATOM 686 N N . ARG A 1 90 ? -5.932 8.425 -13.896 1.00 92.19 90 ARG A N 1
ATOM 687 C CA . ARG A 1 90 ? -4.840 9.189 -13.266 1.00 92.19 90 ARG A CA 1
ATOM 688 C C . ARG A 1 90 ? -3.894 8.320 -12.435 1.00 92.19 90 ARG A C 1
ATOM 690 O O . ARG A 1 90 ? -2.690 8.554 -12.447 1.00 92.19 90 ARG A O 1
ATOM 697 N N . ASP A 1 91 ? -4.434 7.353 -11.703 1.00 96.25 91 ASP A N 1
ATOM 698 C CA . ASP A 1 91 ? -3.734 6.667 -10.608 1.00 96.25 91 ASP A CA 1
ATOM 699 C C . ASP A 1 91 ? -3.166 5.298 -11.018 1.00 96.25 91 ASP A C 1
ATOM 701 O O . ASP A 1 91 ? -2.715 4.519 -10.176 1.00 96.25 91 ASP A O 1
ATOM 705 N N . ILE A 1 92 ? -3.189 5.003 -12.319 1.00 96.94 92 ILE A N 1
ATOM 706 C CA . ILE A 1 92 ? -2.692 3.760 -12.901 1.00 96.94 92 ILE A CA 1
ATOM 707 C 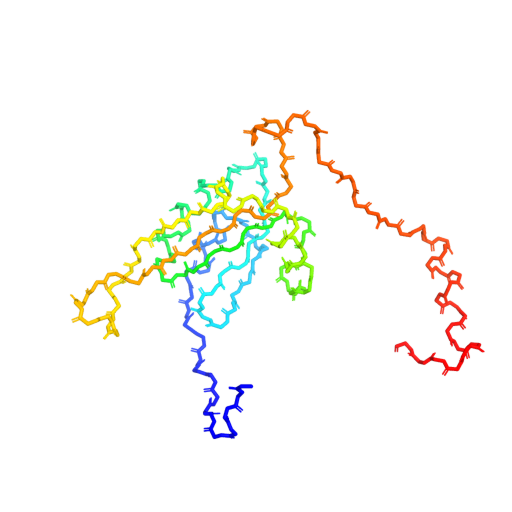C . ILE A 1 92 ? -1.445 4.043 -13.728 1.00 96.94 92 ILE A C 1
ATOM 709 O O . ILE A 1 92 ? -1.447 4.892 -14.618 1.00 96.94 92 ILE A O 1
ATOM 713 N N . ALA A 1 93 ? -0.393 3.274 -13.472 1.00 95.81 93 ALA A N 1
ATOM 714 C CA . ALA A 1 93 ? 0.811 3.247 -14.287 1.00 95.81 93 ALA A CA 1
ATOM 715 C C . ALA A 1 93 ? 0.968 1.856 -14.902 1.00 95.81 93 ALA A C 1
ATOM 717 O O . ALA A 1 93 ? 0.911 0.852 -14.194 1.00 95.81 93 ALA A O 1
ATOM 718 N N . ILE A 1 94 ? 1.169 1.793 -16.219 1.00 93.31 94 ILE A N 1
ATOM 719 C CA . ILE A 1 94 ? 1.446 0.540 -16.927 1.00 93.31 94 ILE A CA 1
ATOM 720 C C . ILE A 1 94 ? 2.890 0.573 -17.417 1.00 93.31 94 ILE A C 1
ATOM 722 O O . ILE A 1 94 ? 3.317 1.544 -18.042 1.00 93.31 94 ILE A O 1
ATOM 726 N N . HIS A 1 95 ? 3.630 -0.495 -17.136 1.00 85.00 95 HIS A N 1
ATOM 727 C CA . HIS A 1 95 ? 5.034 -0.659 -17.497 1.00 85.00 95 HIS A CA 1
ATOM 728 C C . HIS A 1 95 ? 5.246 -1.978 -18.254 1.00 85.00 95 HIS A C 1
ATOM 730 O O . HIS A 1 95 ? 4.560 -2.967 -18.002 1.00 85.00 95 HIS A O 1
ATOM 736 N N . ASN A 1 96 ? 6.212 -2.004 -19.175 1.00 84.25 96 ASN A N 1
ATOM 737 C CA . ASN A 1 96 ? 6.644 -3.226 -19.857 1.00 84.25 96 ASN A CA 1
ATOM 738 C C . ASN A 1 96 ? 7.725 -3.925 -19.031 1.00 84.25 96 ASN A C 1
ATOM 740 O O . ASN A 1 96 ? 8.873 -3.488 -19.038 1.00 84.25 96 ASN A O 1
ATOM 744 N N . GLY A 1 97 ? 7.356 -4.981 -18.311 1.00 80.00 97 GLY A N 1
ATOM 745 C CA . GLY A 1 97 ? 8.274 -5.762 -17.488 1.00 80.00 97 GLY A CA 1
ATOM 746 C C . GLY A 1 97 ? 9.222 -6.658 -18.304 1.00 80.00 97 GLY A C 1
ATOM 747 O O . GLY A 1 97 ? 9.421 -6.463 -19.505 1.00 80.00 97 GLY A O 1
ATOM 748 N N . PRO A 1 98 ? 9.832 -7.668 -17.663 1.00 81.38 98 PRO A N 1
ATOM 749 C CA . PRO A 1 98 ? 10.643 -8.679 -18.323 1.00 81.38 98 PRO A CA 1
ATOM 750 C C . PRO A 1 98 ? 9.898 -9.393 -19.452 1.00 81.38 98 PRO A C 1
ATOM 752 O O . PRO A 1 98 ? 8.671 -9.367 -19.530 1.00 81.38 98 PRO A O 1
ATOM 755 N N . VAL A 1 99 ? 10.666 -10.070 -20.305 1.00 76.50 99 VAL A N 1
ATOM 756 C CA . VAL A 1 99 ? 10.138 -10.890 -21.402 1.00 76.50 99 VAL A CA 1
ATOM 757 C C . VAL A 1 99 ? 9.106 -11.890 -20.877 1.00 76.50 99 VAL A C 1
ATOM 759 O O . VAL A 1 99 ? 9.385 -12.667 -19.962 1.00 76.50 99 VAL A O 1
ATOM 762 N N . ASP A 1 100 ? 7.925 -11.881 -21.486 1.00 75.62 100 ASP A N 1
ATOM 763 C CA . ASP A 1 100 ? 6.884 -12.871 -21.274 1.00 75.62 100 ASP A CA 1
ATOM 764 C C . ASP A 1 100 ? 7.170 -14.099 -22.137 1.00 75.62 100 ASP A C 1
ATOM 766 O O . ASP A 1 100 ? 6.957 -14.112 -23.350 1.00 75.62 100 ASP A O 1
ATOM 770 N N . HIS A 1 101 ? 7.627 -15.171 -21.499 1.00 65.44 101 HIS A N 1
ATOM 771 C CA . HIS A 1 101 ? 7.856 -16.446 -22.175 1.00 65.44 101 HIS A CA 1
ATOM 772 C C . HIS A 1 101 ? 6.564 -17.112 -22.685 1.00 65.44 101 HIS A C 1
ATOM 774 O O . HIS A 1 101 ? 6.646 -18.099 -23.420 1.00 65.44 101 HIS A O 1
ATOM 780 N N . PHE A 1 102 ? 5.387 -16.597 -22.314 1.00 67.19 102 PHE A N 1
ATOM 781 C CA . PHE A 1 102 ? 4.084 -17.052 -22.797 1.00 67.19 102 PHE A CA 1
ATOM 782 C C . PHE A 1 102 ? 3.496 -16.155 -23.896 1.00 67.19 102 PHE A C 1
ATOM 784 O O . PHE A 1 102 ? 2.517 -16.557 -24.533 1.00 67.19 102 PHE A O 1
ATOM 791 N N . ALA A 1 103 ? 4.078 -14.980 -24.157 1.00 71.50 103 ALA A N 1
ATOM 792 C CA . ALA A 1 103 ? 3.650 -14.121 -25.254 1.00 71.50 103 ALA A CA 1
ATOM 793 C C . ALA A 1 103 ? 4.110 -14.700 -26.599 1.00 71.50 103 ALA A C 1
ATOM 795 O O . ALA A 1 103 ? 5.262 -15.101 -26.771 1.00 71.50 103 ALA A O 1
ATOM 796 N N . ALA A 1 104 ? 3.201 -14.738 -27.577 1.00 67.69 104 ALA A N 1
ATOM 797 C CA . ALA A 1 104 ? 3.458 -15.342 -28.888 1.00 67.69 104 ALA A CA 1
ATOM 798 C C . ALA A 1 104 ? 4.567 -14.629 -29.686 1.00 67.69 104 ALA A C 1
ATOM 800 O O . ALA A 1 104 ? 5.185 -15.235 -30.558 1.00 67.69 104 ALA A O 1
ATOM 801 N N . ASP A 1 105 ? 4.811 -13.355 -29.390 1.00 79.88 105 ASP A N 1
ATOM 802 C CA . ASP A 1 105 ? 5.842 -12.511 -29.992 1.00 79.88 105 ASP A CA 1
ATOM 803 C C . ASP A 1 105 ? 7.107 -12.380 -29.122 1.00 79.88 105 ASP A C 1
ATOM 805 O O . ASP A 1 105 ? 8.053 -11.704 -29.525 1.00 79.88 105 ASP A O 1
ATOM 809 N N . GLY A 1 106 ? 7.146 -13.017 -27.944 1.00 70.56 106 GLY A N 1
ATOM 810 C CA . GLY A 1 106 ? 8.214 -12.816 -26.961 1.00 70.56 106 GLY A CA 1
ATOM 811 C C . GLY A 1 106 ? 8.257 -11.390 -26.400 1.00 70.56 106 GLY A C 1
ATOM 812 O O . GLY A 1 106 ? 9.325 -10.924 -25.995 1.00 70.56 106 GLY A O 1
ATOM 813 N N . GLY A 1 107 ? 7.125 -10.681 -26.427 1.00 76.25 107 GLY A N 1
ATOM 814 C CA . GLY A 1 107 ? 6.973 -9.343 -25.869 1.00 76.25 107 GLY A CA 1
ATOM 815 C C . GLY A 1 107 ? 7.144 -9.301 -24.349 1.00 76.25 107 GLY A C 1
ATOM 816 O O . GLY A 1 107 ? 7.271 -10.320 -23.679 1.00 76.25 107 GLY A O 1
ATOM 817 N N . ALA A 1 108 ? 7.171 -8.096 -23.787 1.00 79.50 108 ALA A N 1
ATOM 818 C CA . ALA A 1 108 ? 7.242 -7.890 -22.343 1.00 79.50 108 ALA A CA 1
ATOM 819 C C . ALA A 1 108 ? 5.925 -8.263 -21.639 1.00 79.50 108 ALA A C 1
ATOM 821 O O . ALA A 1 108 ? 4.843 -8.006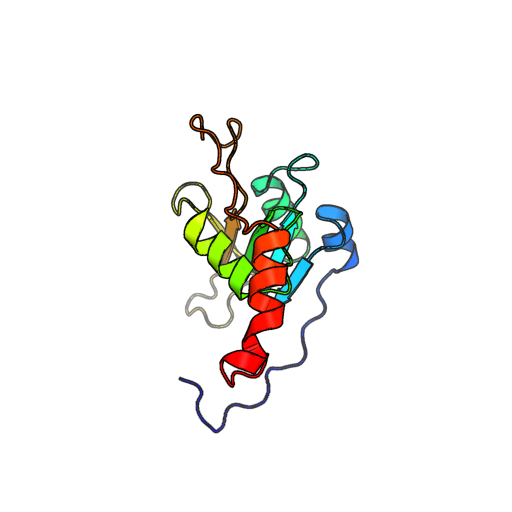 -22.171 1.00 79.50 108 ALA A O 1
ATOM 822 N N . VAL A 1 109 ? 6.008 -8.779 -20.408 1.00 81.69 109 VAL A N 1
ATOM 823 C CA . VAL A 1 109 ? 4.841 -8.901 -19.521 1.00 81.69 109 VAL A CA 1
ATOM 824 C C . VAL A 1 109 ? 4.377 -7.495 -19.147 1.00 81.69 109 VAL A C 1
ATOM 826 O O . VAL A 1 109 ? 5.153 -6.703 -18.612 1.00 81.69 109 VAL A O 1
ATOM 829 N N . GLY A 1 110 ? 3.105 -7.179 -19.384 1.00 85.31 110 GLY A N 1
ATOM 830 C CA . GLY A 1 110 ? 2.512 -5.938 -18.892 1.00 85.31 110 GLY A CA 1
ATOM 831 C C . GLY A 1 110 ? 2.430 -5.934 -17.365 1.00 85.31 110 GLY A C 1
ATOM 832 O O . GLY A 1 110 ? 1.931 -6.885 -16.763 1.00 85.31 110 GLY A O 1
ATOM 833 N N . GLN A 1 111 ? 2.900 -4.860 -16.744 1.00 90.38 111 GLN A N 1
ATOM 834 C CA . GLN A 1 111 ? 2.858 -4.655 -15.300 1.00 90.38 111 GLN A CA 1
ATOM 835 C C . GLN A 1 111 ? 2.022 -3.446 -14.959 1.00 90.38 111 GLN A C 1
ATOM 837 O O . GLN A 1 111 ? 2.012 -2.466 -15.704 1.00 90.38 111 GLN A O 1
ATOM 842 N N . ILE A 1 112 ? 1.356 -3.511 -13.814 1.00 95.81 112 ILE A N 1
ATOM 843 C CA . ILE A 1 112 ? 0.508 -2.434 -13.327 1.00 95.81 112 ILE A CA 1
ATOM 844 C C . ILE A 1 112 ? 0.960 -1.946 -11.954 1.00 95.81 112 ILE A C 1
ATOM 846 O O . ILE A 1 112 ? 1.283 -2.730 -11.058 1.00 95.81 112 ILE A O 1
ATOM 850 N N . GLY A 1 113 ? 0.978 -0.629 -11.816 1.00 97.75 113 GLY A N 1
ATOM 851 C CA . GLY A 1 113 ? 1.094 0.101 -10.569 1.00 97.75 113 GLY A CA 1
ATOM 852 C C . GLY A 1 113 ? -0.220 0.824 -10.289 1.00 97.75 113 GLY A C 1
ATOM 853 O O . GLY A 1 113 ? -0.780 1.448 -11.191 1.00 97.75 113 GLY A O 1
ATOM 854 N N . ILE A 1 114 ? -0.719 0.712 -9.061 1.00 98.38 114 ILE A N 1
ATOM 855 C CA . ILE A 1 114 ? -1.978 1.309 -8.611 1.00 98.38 114 ILE A CA 1
ATOM 856 C C . ILE A 1 114 ? -1.688 2.213 -7.416 1.00 98.38 114 ILE A C 1
ATOM 858 O O . ILE A 1 114 ? -1.268 1.730 -6.363 1.00 98.38 114 ILE A O 1
ATOM 862 N N . ASP A 1 115 ? -1.949 3.509 -7.558 1.00 97.94 115 ASP A N 1
ATOM 863 C CA . ASP A 1 115 ? -1.932 4.461 -6.449 1.00 97.94 115 ASP A CA 1
ATOM 864 C C . ASP A 1 115 ? -3.317 4.541 -5.781 1.00 97.94 115 ASP A C 1
ATOM 866 O O . ASP A 1 115 ? -4.175 5.341 -6.158 1.00 97.94 115 ASP A O 1
ATOM 870 N N . ALA A 1 116 ? -3.519 3.729 -4.747 1.00 98.06 116 ALA A N 1
ATOM 871 C CA . ALA A 1 116 ? -4.727 3.684 -3.924 1.00 98.06 116 ALA A CA 1
ATOM 872 C C . ALA A 1 116 ? -4.661 4.586 -2.676 1.00 98.06 116 ALA A C 1
ATOM 874 O O . ALA A 1 116 ? -5.492 4.455 -1.773 1.00 98.06 116 ALA A O 1
ATOM 875 N N . THR A 1 117 ? -3.693 5.504 -2.605 1.00 97.06 117 THR A N 1
ATOM 876 C CA . THR A 1 117 ? -3.584 6.450 -1.485 1.00 97.06 117 THR A CA 1
ATOM 877 C C . THR A 1 117 ? -4.694 7.496 -1.505 1.00 97.06 117 THR A C 1
ATOM 879 O O . THR A 1 117 ? -5.204 7.850 -2.576 1.00 97.06 117 THR A O 1
ATOM 882 N N . ALA A 1 118 ? -5.028 8.039 -0.337 1.00 95.25 118 ALA A N 1
ATOM 883 C CA . ALA A 1 118 ? -5.886 9.209 -0.207 1.00 95.25 118 ALA A CA 1
ATOM 884 C C . ALA A 1 118 ? -5.321 10.395 -1.008 1.00 95.25 118 ALA A C 1
ATOM 886 O O . ALA A 1 118 ? -4.120 10.691 -0.960 1.00 95.25 118 ALA A O 1
ATOM 887 N N . LYS A 1 119 ? -6.176 11.086 -1.772 1.00 93.62 119 LYS A N 1
ATOM 888 C CA . LYS A 1 119 ? -5.740 12.188 -2.643 1.00 93.62 119 LYS A CA 1
ATOM 889 C C . LYS A 1 119 ? -5.747 13.526 -1.927 1.00 93.62 119 LYS A C 1
ATOM 891 O O . LYS A 1 119 ? -6.608 13.828 -1.108 1.00 93.62 119 LYS A O 1
ATOM 896 N N . THR A 1 120 ? -4.774 14.341 -2.296 1.00 90.44 120 THR A N 1
ATOM 897 C CA . THR A 1 120 ? -4.523 15.671 -1.746 1.00 90.44 120 THR A CA 1
ATOM 898 C C . THR A 1 120 ? -4.576 16.726 -2.851 1.00 90.44 120 THR A C 1
ATOM 900 O O . THR A 1 120 ? -4.698 16.406 -4.037 1.00 90.44 120 THR A O 1
ATOM 903 N N . ASP A 1 121 ? -4.416 17.999 -2.490 1.00 87.38 121 ASP A N 1
ATOM 904 C CA . ASP A 1 121 ? -4.294 19.088 -3.466 1.00 87.38 121 ASP A CA 1
ATOM 905 C C . ASP A 1 121 ? -3.122 18.870 -4.439 1.00 87.38 121 ASP A C 1
ATOM 907 O O . ASP A 1 121 ? -3.227 19.207 -5.620 1.00 87.38 121 ASP A O 1
ATOM 911 N N . ALA A 1 122 ? -2.035 18.236 -3.979 1.00 85.31 122 ALA A N 1
ATOM 912 C CA . ALA A 1 122 ? -0.891 17.877 -4.819 1.00 85.31 122 ALA A CA 1
ATOM 913 C C . ALA A 1 122 ? -1.250 16.847 -5.907 1.00 85.31 122 ALA A C 1
ATOM 915 O O . ALA A 1 122 ? -0.622 16.821 -6.963 1.00 85.31 122 ALA A O 1
ATOM 916 N N . ASP A 1 123 ? -2.304 16.059 -5.686 1.00 85.19 123 ASP A N 1
ATOM 917 C CA . ASP A 1 123 ? -2.828 15.061 -6.622 1.00 85.19 123 ASP A CA 1
ATOM 918 C C . ASP A 1 123 ? -3.905 15.652 -7.560 1.00 85.19 123 ASP A C 1
ATOM 920 O O . ASP A 1 123 ? -4.636 14.923 -8.231 1.00 85.19 123 ASP A O 1
ATOM 924 N N . SER A 1 124 ? -4.030 16.987 -7.610 1.00 85.19 124 SER A N 1
ATOM 925 C CA . SER A 1 124 ? -5.103 17.707 -8.317 1.00 85.19 124 SER A CA 1
ATOM 926 C C . SER A 1 124 ? -6.510 17.380 -7.791 1.00 85.19 124 SER A C 1
ATOM 928 O O . SER A 1 124 ? -7.478 17.365 -8.557 1.00 85.19 124 SER A O 1
ATOM 930 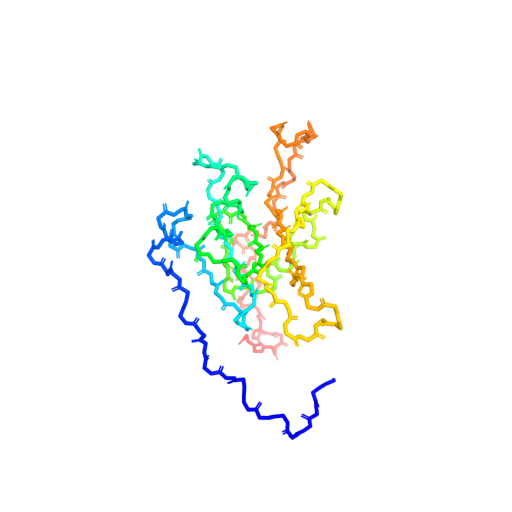N N . HIS A 1 125 ? -6.640 17.136 -6.479 1.00 86.69 125 HIS A N 1
ATOM 931 C CA . HIS A 1 125 ? -7.911 16.834 -5.812 1.00 86.69 125 HIS A CA 1
ATOM 932 C C . HIS A 1 125 ? -8.336 17.933 -4.808 1.00 86.69 125 HIS A C 1
ATOM 934 O O . HIS A 1 125 ? -8.242 17.736 -3.600 1.00 86.69 125 HIS A O 1
ATOM 940 N N . PRO A 1 126 ? -8.877 19.080 -5.272 1.00 85.50 126 PRO A N 1
ATOM 941 C CA . PRO A 1 126 ? -9.075 20.279 -4.441 1.00 85.50 126 PRO A CA 1
ATOM 942 C C . PRO A 1 126 ? -10.243 20.208 -3.443 1.00 85.50 126 PRO A C 1
ATOM 944 O O . PRO A 1 126 ? -10.484 21.157 -2.701 1.00 85.50 126 PRO A O 1
ATOM 947 N N . ARG A 1 127 ? -11.045 19.134 -3.455 1.00 87.06 127 ARG A N 1
ATOM 948 C CA . ARG A 1 127 ? -12.228 19.005 -2.581 1.00 87.06 127 ARG A CA 1
ATOM 949 C C . ARG A 1 127 ? -11.908 18.419 -1.201 1.00 87.06 127 ARG A C 1
ATOM 951 O O . ARG A 1 127 ? -12.828 18.291 -0.398 1.00 87.06 127 ARG A O 1
ATOM 958 N N . GLY A 1 128 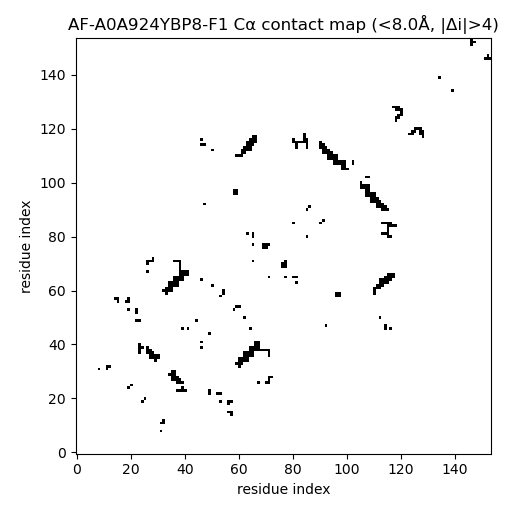? -10.643 18.084 -0.942 1.00 85.94 128 GLY A N 1
ATOM 959 C CA . GLY A 1 128 ? -10.226 17.331 0.238 1.00 85.94 128 GLY A CA 1
ATOM 960 C C . GLY A 1 128 ? -10.628 15.856 0.164 1.00 85.94 128 GLY A C 1
ATOM 961 O O . GLY A 1 128 ? -11.546 15.477 -0.569 1.00 85.94 128 GLY A O 1
ATOM 962 N N . TRP A 1 129 ? -9.920 15.018 0.919 1.00 91.44 129 TRP A N 1
ATOM 963 C CA . TRP A 1 129 ? -10.272 13.609 1.071 1.00 91.44 129 TRP A CA 1
ATOM 964 C C . TRP A 1 129 ? -11.257 13.435 2.233 1.00 91.44 129 TRP A C 1
ATOM 966 O O . TRP A 1 129 ? -11.065 14.079 3.266 1.00 91.44 129 TRP A O 1
ATOM 976 N N . PRO A 1 130 ? -12.316 12.616 2.095 1.00 89.56 130 PRO A N 1
ATOM 977 C CA . PRO A 1 130 ? -13.229 12.366 3.202 1.00 89.56 130 PRO A CA 1
ATOM 978 C C . PRO A 1 130 ? -12.511 11.657 4.356 1.00 89.56 130 PRO A C 1
ATOM 980 O O . PRO A 1 130 ? -11.671 10.786 4.131 1.00 89.56 130 PRO A O 1
ATOM 983 N N . GLU A 1 131 ? -12.879 12.009 5.587 1.00 88.50 131 GLU A N 1
ATOM 984 C CA . GLU A 1 131 ? -12.467 11.251 6.767 1.00 88.50 131 GLU A CA 1
ATOM 985 C C . GLU A 1 131 ? -13.196 9.906 6.815 1.00 88.50 131 GLU A C 1
ATOM 987 O O . GLU A 1 131 ? -14.365 9.787 6.431 1.00 88.50 131 GLU A O 1
ATOM 992 N N . GLU A 1 132 ? -12.499 8.886 7.304 1.00 88.62 132 GLU A N 1
ATOM 993 C CA . GLU A 1 132 ? -13.100 7.579 7.511 1.00 88.62 132 GLU A CA 1
ATOM 994 C C . GLU A 1 132 ? -14.122 7.606 8.645 1.00 88.62 132 GLU A C 1
ATOM 996 O O . GLU A 1 132 ? -13.977 8.300 9.654 1.00 88.62 132 GLU A O 1
ATOM 1001 N N . ILE A 1 133 ? -15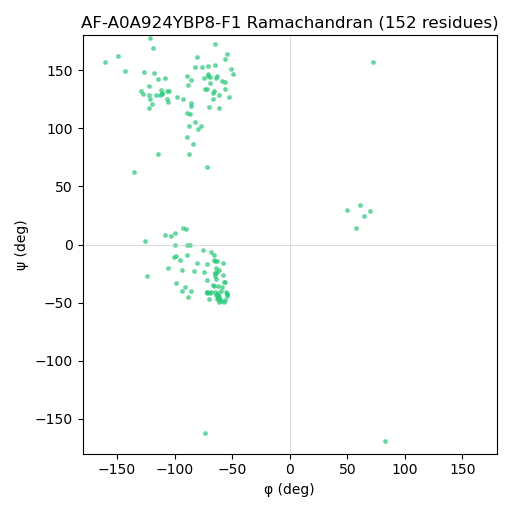.183 6.820 8.474 1.00 89.56 133 ILE A N 1
ATOM 1002 C CA . ILE A 1 133 ? -16.243 6.717 9.467 1.00 89.56 133 ILE A CA 1
ATOM 1003 C C . ILE A 1 133 ? -15.840 5.664 10.493 1.00 89.56 133 ILE A C 1
ATOM 1005 O O . ILE A 1 133 ? -15.731 4.482 10.173 1.00 89.56 133 ILE A O 1
ATOM 1009 N N . PHE A 1 134 ? -15.719 6.087 11.748 1.00 90.19 134 PHE A N 1
ATOM 1010 C CA . PHE A 1 134 ? -15.487 5.197 12.879 1.00 90.19 134 PHE A CA 1
ATOM 1011 C C . PHE A 1 134 ? -16.685 5.211 13.829 1.00 90.19 134 PHE A C 1
ATOM 1013 O O . PHE A 1 134 ? -17.298 6.252 14.072 1.00 90.19 134 PHE A O 1
ATOM 1020 N N . MET A 1 135 ? -17.015 4.051 14.399 1.00 95.00 135 MET A N 1
ATOM 1021 C CA . MET A 1 135 ? -17.922 4.007 15.547 1.00 95.00 135 MET A CA 1
ATOM 1022 C C . MET A 1 135 ? -17.195 4.493 16.800 1.00 95.00 135 MET A C 1
ATOM 1024 O O . MET A 1 135 ? -16.017 4.193 16.994 1.00 95.00 135 MET A O 1
ATOM 1028 N N . SER A 1 136 ? -17.902 5.214 17.676 1.00 96.19 136 SER A N 1
ATOM 1029 C CA . SER A 1 136 ? -17.300 5.657 18.932 1.00 96.19 136 SER A CA 1
ATOM 1030 C C . SER A 1 136 ? -16.909 4.448 19.801 1.00 96.19 136 SER A C 1
ATOM 1032 O O . SER A 1 136 ? -17.638 3.447 19.821 1.00 96.19 136 SER A O 1
ATOM 1034 N N . PRO A 1 137 ? -15.798 4.521 20.561 1.00 96.38 137 PRO A N 1
ATOM 1035 C CA . PRO A 1 137 ? -15.352 3.412 21.411 1.00 96.38 137 PRO A CA 1
ATOM 1036 C C . PRO A 1 137 ? -16.416 2.954 22.419 1.00 96.38 137 PRO A C 1
ATOM 1038 O O . PRO A 1 137 ? -16.524 1.770 22.739 1.00 96.38 137 PRO A O 1
ATOM 1041 N N . GLU A 1 138 ? -17.233 3.897 22.887 1.00 97.25 138 GLU A N 1
ATOM 1042 C CA . GLU A 1 138 ? -18.359 3.666 23.793 1.00 97.25 138 GLU A CA 1
ATOM 1043 C C . GLU A 1 138 ? -19.423 2.762 23.157 1.00 97.25 138 GLU A C 1
ATOM 1045 O O . GLU A 1 138 ? -19.886 1.813 23.789 1.00 97.25 138 GLU A O 1
ATOM 1050 N N . ILE A 1 139 ? -19.777 3.017 21.893 1.00 96.31 139 ILE A N 1
ATOM 1051 C CA . ILE A 1 139 ? -20.756 2.215 21.154 1.00 96.31 139 ILE A CA 1
ATOM 1052 C C . ILE A 1 139 ? -20.183 0.846 20.799 1.00 96.31 139 ILE A C 1
ATOM 1054 O O . ILE A 1 139 ? -20.883 -0.152 20.968 1.00 96.31 139 ILE A O 1
ATOM 1058 N N . VAL A 1 140 ? -18.916 0.775 20.380 1.00 95.44 140 VAL A N 1
ATOM 1059 C CA . VAL A 1 140 ? -18.242 -0.510 20.124 1.00 95.44 140 VAL A CA 1
ATOM 1060 C C . VAL A 1 140 ? -18.274 -1.381 21.380 1.00 95.44 140 VAL A C 1
ATOM 1062 O O . VAL A 1 140 ? -18.736 -2.515 21.320 1.00 95.44 140 VAL A O 1
ATOM 1065 N N . THR A 1 141 ? -17.890 -0.829 22.535 1.00 95.00 141 THR A N 1
ATOM 1066 C CA . THR A 1 141 ? -17.901 -1.550 23.820 1.00 95.00 141 THR A CA 1
ATOM 1067 C C . THR A 1 141 ? -19.312 -1.983 24.218 1.00 95.00 141 THR A C 1
ATOM 1069 O O . THR A 1 141 ? -19.519 -3.104 24.685 1.00 95.00 141 THR A O 1
ATOM 1072 N N . LEU A 1 142 ? -20.303 -1.106 24.029 1.00 94.25 142 LEU A N 1
ATOM 1073 C CA . LEU A 1 142 ? -21.699 -1.409 24.335 1.00 94.25 142 LEU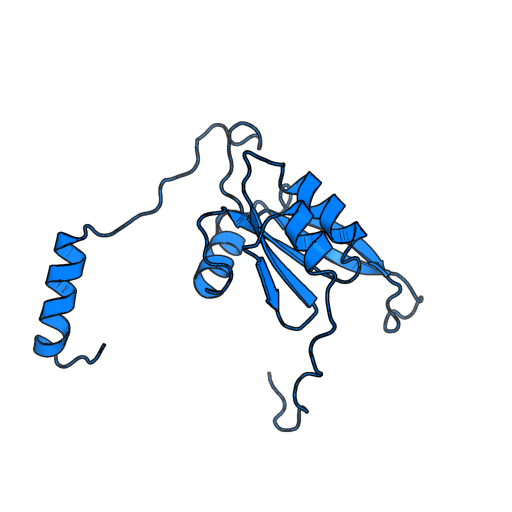 A CA 1
ATOM 1074 C C . LEU A 1 142 ? -22.225 -2.587 23.508 1.00 94.25 142 LEU A C 1
ATOM 1076 O O . LEU A 1 142 ? -22.920 -3.440 24.056 1.00 94.25 142 LEU A O 1
ATOM 1080 N N . VAL A 1 143 ? -21.935 -2.621 22.206 1.00 93.62 143 VAL A N 1
ATOM 1081 C CA . VAL A 1 143 ? -22.371 -3.707 21.315 1.00 93.62 143 VAL A CA 1
ATOM 1082 C C . VAL A 1 143 ? -21.590 -4.984 21.603 1.00 93.62 143 VAL A C 1
ATOM 1084 O O . VAL A 1 143 ? -22.198 -6.050 21.691 1.00 93.62 143 VAL A O 1
ATOM 1087 N N . ASP A 1 144 ? -20.281 -4.874 21.841 1.00 92.81 144 ASP A N 1
ATOM 1088 C CA . ASP A 1 144 ? -19.417 -6.018 22.132 1.00 92.81 144 ASP A CA 1
ATOM 1089 C C . ASP A 1 144 ? -19.873 -6.801 23.372 1.00 92.81 144 ASP A C 1
ATOM 1091 O O . ASP A 1 144 ? -19.844 -8.032 23.373 1.00 92.81 144 ASP A O 1
ATOM 1095 N N . ASN A 1 145 ? -20.377 -6.108 24.396 1.00 92.00 145 ASN A N 1
ATOM 1096 C CA . ASN A 1 145 ? -20.910 -6.745 25.603 1.00 92.00 145 ASN A CA 1
ATOM 1097 C C . ASN A 1 145 ? -22.261 -7.453 25.391 1.00 92.00 145 ASN A C 1
ATOM 1099 O O . ASN A 1 145 ? -22.651 -8.259 26.232 1.00 92.00 145 ASN A O 1
ATOM 1103 N N . LYS A 1 146 ? -22.979 -7.164 24.297 1.00 93.44 146 LYS A N 1
ATOM 1104 C CA . LYS A 1 146 ? -24.336 -7.679 24.039 1.00 93.44 146 LYS A CA 1
ATOM 1105 C C . LYS A 1 146 ? -24.390 -8.880 23.098 1.00 93.44 146 LYS A C 1
ATOM 1107 O O . LYS A 1 146 ? -25.447 -9.494 22.988 1.00 93.44 146 LYS A O 1
ATOM 1112 N N . TRP A 1 147 ? -23.294 -9.244 22.428 1.00 94.38 147 TRP A N 1
ATOM 1113 C CA . TRP A 1 147 ? -23.288 -10.373 21.482 1.00 94.38 147 TRP A CA 1
ATOM 1114 C C . TRP A 1 147 ? -23.803 -11.677 22.103 1.00 94.38 147 TRP A C 1
ATOM 1116 O O . TRP A 1 147 ? -24.631 -12.366 21.502 1.00 94.38 147 TRP A O 1
ATOM 1126 N N . SER A 1 148 ? -23.386 -11.967 23.339 1.00 89.38 148 SER A N 1
ATOM 1127 C CA . SER A 1 148 ? -23.818 -13.155 24.082 1.00 89.38 148 SER A CA 1
ATOM 1128 C C . SER A 1 148 ? -25.310 -13.128 24.428 1.00 89.38 148 SER A C 1
ATOM 1130 O O . SER A 1 148 ? -25.963 -14.167 24.364 1.00 89.38 148 SER A O 1
ATOM 1132 N N . GLU A 1 149 ? -25.878 -11.953 24.721 1.00 92.25 149 GLU A N 1
ATOM 1133 C CA . GLU A 1 149 ? -27.318 -11.777 24.966 1.00 92.25 149 GLU A CA 1
ATOM 1134 C C . GLU A 1 149 ? -28.157 -12.083 23.715 1.00 92.25 149 GLU A C 1
ATOM 1136 O O . GLU A 1 149 ? -29.308 -12.505 23.825 1.00 92.25 149 GLU A O 1
ATOM 1141 N N . TYR A 1 150 ? -27.578 -11.915 22.523 1.00 92.19 150 TYR A N 1
ATOM 1142 C CA . TYR A 1 150 ? -28.218 -12.235 21.244 1.00 92.19 150 TYR A CA 1
ATOM 1143 C C . TYR A 1 150 ? -27.977 -13.676 20.777 1.00 92.19 150 TYR A C 1
ATOM 1145 O O . TYR A 1 150 ? -28.486 -14.065 19.726 1.00 92.19 150 TYR A O 1
ATOM 1153 N N . GLY A 1 151 ? -27.222 -14.475 21.539 1.00 91.75 151 GLY A N 1
ATOM 1154 C CA . GLY A 1 151 ? -26.874 -15.848 21.168 1.00 91.75 151 GLY A CA 1
ATOM 1155 C C . GLY A 1 151 ? -25.905 -15.936 19.985 1.00 91.75 151 GLY A C 1
ATOM 1156 O O . GLY A 1 151 ? -25.964 -16.902 19.227 1.00 91.75 151 GLY A O 1
ATOM 1157 N N . ILE A 1 152 ? -25.045 -14.928 19.804 1.00 91.94 152 ILE A N 1
ATOM 1158 C CA . ILE A 1 152 ? -24.048 -14.864 18.729 1.00 91.94 152 ILE A CA 1
ATOM 1159 C C . ILE A 1 152 ? -22.650 -14.954 19.350 1.00 91.94 152 ILE A C 1
ATOM 1161 O O . ILE A 1 152 ? -22.323 -14.204 20.271 1.00 91.94 152 ILE A O 1
ATOM 1165 N N . GLU A 1 153 ? -21.824 -15.868 18.840 1.00 82.12 153 GLU A N 1
ATOM 1166 C CA . GLU A 1 153 ? -20.406 -15.966 19.199 1.00 82.12 153 GLU A CA 1
ATOM 1167 C C . GLU A 1 153 ? -19.568 -15.030 18.319 1.00 82.12 153 GLU A C 1
ATOM 1169 O O . GLU A 1 153 ? -19.861 -14.856 17.133 1.00 82.12 153 GLU A O 1
ATOM 1174 N N . ARG A 1 154 ? -18.553 -14.407 18.925 1.00 68.88 154 ARG A N 1
ATOM 1175 C CA . ARG A 1 154 ? -17.639 -13.471 18.261 1.00 68.88 154 ARG A CA 1
ATOM 1176 C C . ARG A 1 154 ? -16.492 -14.199 17.571 1.00 68.88 154 ARG A C 1
ATOM 1178 O O . ARG A 1 154 ? -15.947 -15.136 18.194 1.00 68.88 154 ARG A O 1
#

Secondary structure (DSSP, 8-state):
---TTPPPPPPPPPP-HHHHHHHH-S-EEEETTTEEEEEE-TTT--HHHHHHHHHHH-TT-EEEEEETTS-TT-HHHHHHHHHHS--TTTSEEEEEEEE-TTSTT-PEEEEEEEE-SPP-GGGT-TT-PPPPP---HHHHHHHHTTTGGGT---

Nearest PDB structures (foldseek):
  5m1c-assembly1_A-2  TM=7.553E-01  e=4.035E-08  Escherichia coli CFT073
  2idb-assembly1_A-2  TM=7.370E-01  e=1.502E-07  Escherichia coli K-12
  5m1b-assembly1_C  TM=7.593E-01  e=2.087E-07  Escherichia coli CFT073
  7pda-assembly1_A  TM=6.305E-01  e=1.079E-06  Mycolicibacterium fortuitum
  6h6v-assembly1_C  TM=7.283E-01  e=1.077E-05  Pelotomaculum thermopropionicum SI